Protein AF-A0A371I608-F1 (afdb_monomer)

Nearest PDB structures (foldseek):
 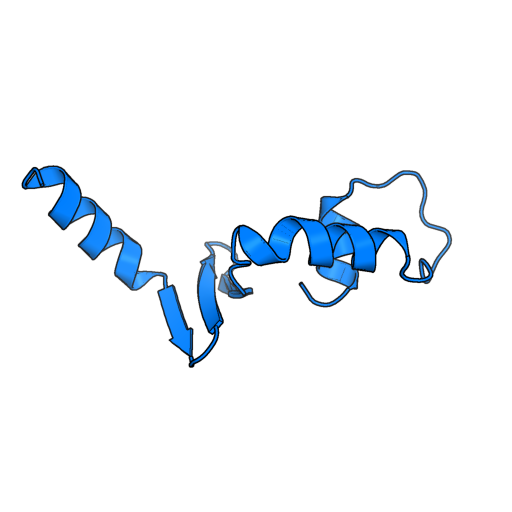 8j4u-assembly1_Q  TM=4.419E-01  e=5.853E+00  Escherichia coli
  8ixw-assembly1_B  TM=4.156E-01  e=7.132E+00  Tilapia lake virus
  4mmr-assembly1_B  TM=2.612E-01  e=9.283E+00  Human respiratory syncytial virus A2

Structure (mmCIF, N/CA/C/O backbone):
data_AF-A0A371I608-F1
#
_entry.id   AF-A0A371I608-F1
#
loop_
_atom_site.group_PDB
_atom_site.id
_atom_site.type_symbol
_atom_site.label_atom_id
_atom_site.label_alt_id
_atom_site.label_comp_id
_atom_site.label_asym_id
_atom_site.label_entity_id
_atom_site.label_seq_id
_atom_site.pdbx_PDB_ins_code
_atom_site.Cartn_x
_atom_site.Cartn_y
_atom_site.Cartn_z
_atom_site.occupancy
_atom_site.B_iso_or_equiv
_atom_site.auth_seq_id
_atom_site.auth_comp_id
_atom_site.auth_asym_id
_atom_site.auth_atom_id
_atom_site.pdbx_PDB_model_num
ATOM 1 N N . ALA A 1 1 ? -3.196 -9.469 23.039 1.00 72.19 1 ALA A N 1
ATOM 2 C CA . ALA A 1 1 ? -2.886 -8.074 22.650 1.00 72.19 1 ALA A CA 1
ATOM 3 C C . ALA A 1 1 ? -3.522 -7.109 23.645 1.00 72.19 1 ALA A C 1
ATOM 5 O O . ALA A 1 1 ? -4.639 -7.379 24.082 1.00 72.19 1 ALA A O 1
ATOM 6 N N . SER A 1 2 ? -2.828 -6.030 24.023 1.00 94.19 2 SER A N 1
ATOM 7 C CA . SER A 1 2 ? -3.354 -5.038 24.973 1.00 94.19 2 SER A CA 1
ATOM 8 C C . SER A 1 2 ? -4.594 -4.328 24.411 1.00 94.19 2 SER A C 1
ATOM 10 O O . SER A 1 2 ? -4.758 -4.223 23.194 1.00 94.19 2 SER A O 1
ATOM 12 N N . ARG A 1 3 ? -5.473 -3.828 25.289 1.00 94.06 3 ARG A N 1
ATOM 13 C CA . ARG A 1 3 ? -6.666 -3.062 24.884 1.00 94.06 3 ARG A CA 1
ATOM 14 C C . ARG A 1 3 ? -6.292 -1.865 24.001 1.00 94.06 3 ARG A C 1
ATOM 16 O O . ARG A 1 3 ? -6.842 -1.706 22.918 1.00 94.06 3 ARG A O 1
ATOM 23 N N . LEU A 1 4 ? -5.261 -1.130 24.417 1.00 94.94 4 LEU A N 1
ATOM 24 C CA . LEU A 1 4 ? -4.709 0.020 23.696 1.00 94.94 4 LEU A CA 1
ATOM 25 C C . LEU A 1 4 ? -4.262 -0.324 22.270 1.00 94.94 4 LEU A C 1
ATOM 27 O O . LEU A 1 4 ? -4.439 0.473 21.356 1.00 94.94 4 LEU A O 1
ATOM 31 N N . TYR A 1 5 ? -3.683 -1.508 22.061 1.00 95.50 5 TYR A N 1
ATOM 32 C CA . TYR A 1 5 ? -3.275 -1.935 20.725 1.00 95.50 5 TYR A CA 1
ATOM 33 C C . TYR A 1 5 ? -4.483 -2.135 19.798 1.00 95.50 5 TYR A C 1
ATOM 35 O O . TYR A 1 5 ? -4.459 -1.684 18.657 1.00 95.50 5 TYR A O 1
ATOM 43 N N . LYS A 1 6 ? -5.563 -2.751 20.297 1.00 94.50 6 LYS A N 1
ATOM 44 C CA . LYS A 1 6 ? -6.792 -2.953 19.512 1.00 94.50 6 LYS A CA 1
ATOM 45 C C . LYS A 1 6 ? -7.472 -1.629 19.158 1.00 94.50 6 LYS A C 1
ATOM 47 O O . LYS A 1 6 ? -7.897 -1.458 18.023 1.00 94.50 6 LYS A O 1
ATOM 52 N N . GLU A 1 7 ? -7.532 -0.694 20.106 1.00 96.44 7 GLU A N 1
ATOM 53 C CA . GLU A 1 7 ? -8.101 0.645 19.894 1.00 96.44 7 GLU A CA 1
ATOM 54 C C . GLU A 1 7 ? -7.319 1.432 18.829 1.00 96.44 7 GLU A C 1
ATOM 56 O O . GLU A 1 7 ? -7.922 2.069 17.967 1.00 96.44 7 GLU A O 1
ATOM 61 N N . ARG A 1 8 ? -5.980 1.338 18.833 1.00 95.62 8 ARG A N 1
ATOM 62 C CA . ARG A 1 8 ? -5.130 1.940 17.792 1.00 95.62 8 ARG A CA 1
ATOM 63 C C . ARG A 1 8 ? -5.407 1.346 16.417 1.00 95.62 8 ARG A C 1
ATOM 65 O O . ARG A 1 8 ? -5.651 2.101 15.486 1.00 95.62 8 ARG A O 1
ATOM 72 N N . LEU A 1 9 ? -5.454 0.017 16.304 1.00 94.31 9 LEU A N 1
ATOM 73 C CA . LEU A 1 9 ? -5.755 -0.643 15.030 1.00 94.31 9 LEU A CA 1
ATOM 74 C C . LEU A 1 9 ? -7.131 -0.257 14.482 1.00 94.31 9 LEU A C 1
ATOM 76 O O . LEU A 1 9 ? -7.259 0.018 13.294 1.00 94.31 9 LEU A O 1
ATOM 80 N N . GLN A 1 10 ? -8.155 -0.206 15.337 1.00 95.06 10 GLN A N 1
ATOM 81 C CA . GLN A 1 10 ? -9.491 0.238 14.930 1.00 95.06 10 GLN A CA 1
ATOM 82 C C . GLN A 1 10 ? -9.489 1.696 14.461 1.00 95.06 10 GLN A C 1
ATOM 84 O O . GLN A 1 10 ? -10.168 2.032 13.494 1.00 95.06 10 GLN A O 1
ATOM 89 N N . ASN A 1 11 ? -8.717 2.562 15.124 1.00 95.00 11 ASN A N 1
ATOM 90 C CA . ASN A 1 11 ? -8.576 3.950 14.704 1.00 95.00 11 ASN A CA 1
ATOM 91 C C . ASN A 1 11 ? -7.841 4.078 13.367 1.00 95.00 11 ASN A C 1
ATOM 93 O O . ASN A 1 11 ? -8.247 4.889 12.543 1.00 95.00 11 ASN A O 1
ATOM 97 N N . ASP A 1 12 ? -6.797 3.282 13.146 1.00 93.50 12 ASP A N 1
ATOM 98 C CA . ASP A 1 12 ? -6.014 3.307 11.912 1.00 93.50 12 ASP A CA 1
ATOM 99 C C . ASP A 1 12 ? -6.809 2.749 10.728 1.00 93.50 12 ASP A C 1
ATOM 101 O O . ASP A 1 12 ? -6.745 3.310 9.636 1.00 93.50 12 ASP A O 1
ATOM 105 N N . ALA A 1 13 ? -7.609 1.698 10.946 1.00 94.56 13 ALA A N 1
ATOM 106 C CA . ALA A 1 13 ? -8.383 1.015 9.908 1.00 94.56 13 ALA A CA 1
ATOM 107 C C . ALA A 1 13 ? -9.287 1.952 9.090 1.00 94.56 13 ALA A C 1
ATOM 109 O O . ALA A 1 13 ? -9.487 1.716 7.904 1.00 94.56 13 ALA A O 1
ATOM 110 N N . LYS A 1 14 ? -9.775 3.055 9.676 1.00 94.62 14 LYS A N 1
ATOM 111 C CA . LYS A 1 14 ? -10.625 4.040 8.979 1.00 94.62 14 LYS A CA 1
ATOM 112 C C . LYS A 1 14 ? -9.929 4.754 7.811 1.00 94.62 14 LYS A C 1
ATOM 114 O O . LYS A 1 14 ? -10.601 5.393 7.009 1.00 94.62 14 LYS A O 1
ATOM 119 N N . TYR A 1 15 ? -8.598 4.693 7.738 1.00 95.56 15 TYR A N 1
ATOM 120 C CA . TYR A 1 15 ? -7.809 5.297 6.662 1.00 95.56 15 TYR A CA 1
ATOM 121 C C . TYR A 1 15 ? -7.426 4.310 5.564 1.00 95.56 15 TYR A C 1
ATOM 123 O O . TYR A 1 15 ? -6.773 4.716 4.603 1.00 95.56 15 TYR A O 1
ATOM 131 N N . TYR A 1 16 ? -7.776 3.034 5.713 1.00 95.31 16 TYR A N 1
ATOM 132 C CA . TYR A 1 16 ? -7.388 1.994 4.777 1.00 95.31 16 TYR A CA 1
ATOM 133 C C . TYR A 1 16 ? -8.597 1.432 4.036 1.00 95.31 16 TYR A C 1
ATOM 135 O O . TYR A 1 16 ? -9.677 1.275 4.601 1.00 95.31 16 TYR A O 1
ATOM 143 N N . ILE A 1 17 ? -8.392 1.112 2.762 1.00 95.12 17 ILE A N 1
ATOM 144 C CA . ILE A 1 17 ? -9.375 0.477 1.887 1.00 95.12 17 ILE A CA 1
ATOM 145 C C . ILE A 1 17 ? -8.745 -0.815 1.377 1.00 95.12 17 ILE A C 1
ATOM 147 O O . ILE A 1 17 ? -7.628 -0.800 0.862 1.00 95.12 17 ILE A O 1
ATOM 151 N N . TRP A 1 18 ? -9.449 -1.930 1.547 1.00 94.69 18 TRP A N 1
ATOM 152 C CA . TRP A 1 18 ? -9.047 -3.216 0.989 1.00 94.69 18 TRP A CA 1
ATOM 153 C C . TRP A 1 18 ? -9.758 -3.433 -0.344 1.00 94.69 18 TRP A C 1
ATOM 155 O O . TRP A 1 18 ? -10.987 -3.475 -0.379 1.00 94.69 18 TRP A O 1
ATOM 165 N N . ASP A 1 19 ? -8.981 -3.562 -1.412 1.00 92.62 19 ASP A N 1
ATOM 166 C CA . ASP A 1 19 ? -9.445 -3.886 -2.759 1.00 92.62 19 ASP A CA 1
ATOM 167 C C . ASP A 1 19 ? -8.532 -4.982 -3.309 1.00 92.62 19 ASP A C 1
ATOM 169 O O . ASP A 1 19 ? -7.442 -4.702 -3.808 1.00 92.62 19 ASP A O 1
ATOM 173 N N . ASP A 1 20 ? -8.931 -6.236 -3.083 1.00 88.50 20 ASP A N 1
ATOM 174 C CA . ASP A 1 20 ? -8.112 -7.434 -3.290 1.00 88.50 20 ASP A CA 1
ATOM 175 C C . ASP A 1 20 ? -7.438 -7.442 -4.679 1.00 88.50 20 ASP A C 1
ATOM 177 O O . ASP A 1 20 ? -8.134 -7.297 -5.688 1.00 88.50 20 ASP A O 1
ATOM 181 N N . PRO A 1 21 ? -6.099 -7.597 -4.774 1.00 90.25 21 PRO A N 1
ATOM 182 C CA . PRO A 1 21 ? -5.127 -7.989 -3.737 1.00 90.25 21 PRO A CA 1
ATOM 183 C C . PRO A 1 21 ? -4.438 -6.820 -3.001 1.00 90.25 21 PRO A C 1
ATOM 185 O O . PRO A 1 21 ? -3.421 -7.014 -2.32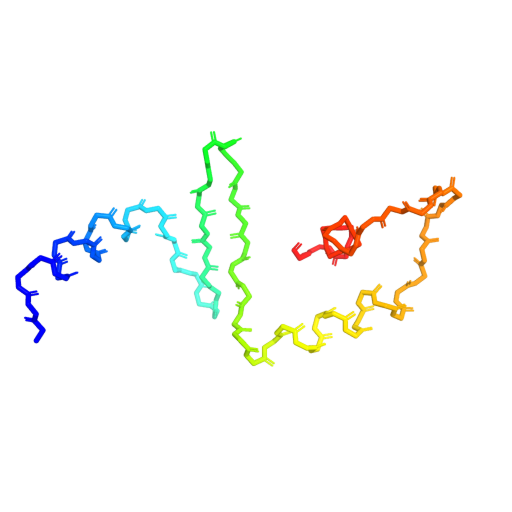9 1.00 90.25 21 PRO A O 1
ATOM 188 N N . TYR A 1 22 ? -4.924 -5.593 -3.165 1.00 90.06 22 TYR A N 1
ATOM 189 C CA . TYR A 1 22 ? -4.238 -4.377 -2.747 1.00 90.06 22 TYR A CA 1
ATOM 190 C C . TYR A 1 22 ? -4.862 -3.726 -1.513 1.00 90.06 22 TYR A C 1
ATOM 192 O O . TYR A 1 22 ? -6.076 -3.604 -1.349 1.00 90.06 22 TYR A O 1
ATOM 200 N N . LEU A 1 23 ? -3.983 -3.217 -0.654 1.00 93.44 23 LEU A N 1
ATOM 201 C CA . LEU A 1 23 ? -4.354 -2.308 0.418 1.00 93.44 23 LEU A CA 1
ATOM 202 C C . LEU A 1 23 ? -4.070 -0.880 -0.041 1.00 93.44 23 LEU A C 1
ATOM 204 O O . LEU A 1 23 ? -2.978 -0.584 -0.522 1.00 93.44 23 LEU A O 1
ATOM 208 N N . TRP A 1 24 ? -5.028 0.014 0.141 1.00 94.31 24 TRP A N 1
ATOM 209 C CA . TRP A 1 24 ? -4.905 1.431 -0.174 1.00 94.31 24 TRP A CA 1
ATOM 210 C C . TRP A 1 24 ? -5.007 2.254 1.101 1.00 94.31 24 TRP A C 1
ATOM 212 O O . TRP A 1 24 ? -5.730 1.879 2.023 1.00 94.31 24 TRP A O 1
ATOM 222 N N . ARG A 1 25 ? -4.313 3.393 1.157 1.00 95.44 25 ARG A N 1
ATOM 223 C CA . ARG A 1 25 ? -4.379 4.329 2.284 1.00 95.44 25 ARG A CA 1
ATOM 224 C C . ARG A 1 25 ? -4.755 5.726 1.812 1.00 95.44 25 ARG A C 1
ATOM 226 O O . ARG A 1 25 ? -4.132 6.254 0.892 1.00 95.44 25 ARG A O 1
ATOM 233 N N . LEU A 1 26 ? -5.730 6.334 2.484 1.00 95.31 26 LEU A N 1
ATOM 234 C CA . LEU A 1 26 ? -6.067 7.747 2.342 1.00 95.31 26 LEU A CA 1
ATOM 235 C C . LEU A 1 26 ? -5.128 8.592 3.211 1.00 95.31 26 LEU A C 1
ATOM 237 O O . LEU A 1 26 ? -5.035 8.392 4.425 1.00 95.31 26 LEU A O 1
ATOM 241 N N . TYR A 1 27 ? -4.438 9.541 2.586 1.00 92.00 27 TYR A N 1
ATOM 242 C CA . TYR A 1 27 ? -3.527 10.466 3.257 1.00 92.00 27 TYR A CA 1
ATOM 243 C C . TYR A 1 27 ? -4.185 11.831 3.510 1.00 92.00 27 TYR A C 1
ATOM 245 O O . TYR A 1 27 ? -5.252 12.148 2.986 1.00 92.00 27 TYR A O 1
ATOM 253 N N . ASN A 1 28 ? -3.539 12.664 4.333 1.00 91.69 28 ASN A N 1
ATOM 254 C CA . ASN A 1 28 ? -4.034 14.005 4.680 1.00 91.69 28 ASN A CA 1
ATOM 255 C C . ASN A 1 28 ? -4.093 14.964 3.476 1.00 91.69 28 ASN A C 1
ATOM 257 O O . ASN A 1 28 ? -4.806 15.961 3.528 1.00 91.69 28 ASN A O 1
ATOM 261 N N . ASP A 1 29 ? -3.353 14.665 2.405 1.00 93.19 29 ASP A N 1
ATOM 262 C CA . ASP A 1 29 ? -3.425 15.358 1.112 1.00 93.19 29 ASP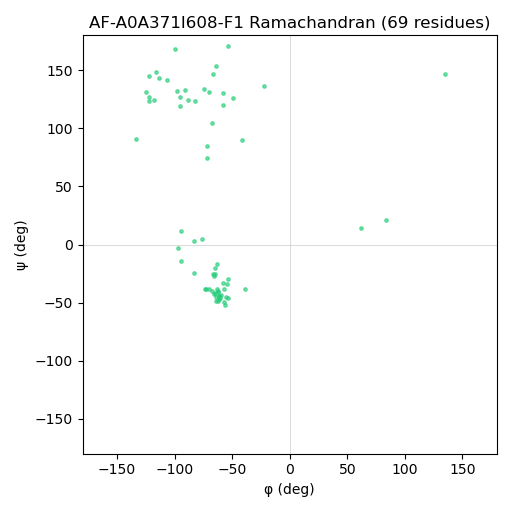 A CA 1
ATOM 263 C C . ASP A 1 29 ? -4.663 14.945 0.290 1.00 93.19 29 ASP A C 1
ATOM 265 O O . ASP A 1 29 ? -4.816 15.387 -0.844 1.00 93.19 29 ASP A O 1
ATOM 269 N N . GLN A 1 30 ? -5.548 14.118 0.863 1.00 91.44 30 GLN A N 1
ATOM 270 C CA . GLN A 1 30 ? -6.730 13.531 0.228 1.00 91.44 30 GLN A CA 1
ATOM 271 C C . GLN A 1 30 ? -6.398 12.619 -0.962 1.00 91.44 30 GLN A C 1
ATOM 273 O O . GLN A 1 30 ? -7.289 12.229 -1.715 1.00 91.44 30 GLN A O 1
ATOM 278 N N . VAL A 1 31 ? -5.128 12.231 -1.117 1.00 92.06 31 VAL A N 1
ATOM 279 C CA . VAL A 1 31 ? -4.692 11.290 -2.145 1.00 92.06 31 VAL A CA 1
ATOM 280 C C . VAL A 1 31 ? -4.738 9.876 -1.577 1.00 92.06 31 VAL A C 1
ATOM 282 O O . VAL A 1 31 ? -4.249 9.599 -0.478 1.00 92.06 31 VAL A O 1
ATOM 285 N N . ILE A 1 32 ? -5.321 8.965 -2.352 1.00 92.69 32 ILE A N 1
ATOM 286 C CA . ILE A 1 32 ? -5.305 7.531 -2.069 1.00 92.69 32 ILE A CA 1
ATOM 287 C C . ILE A 1 32 ? -4.050 6.946 -2.718 1.00 92.69 32 ILE A C 1
ATOM 289 O O . ILE A 1 32 ? -3.833 7.121 -3.915 1.00 92.69 32 ILE A O 1
ATOM 293 N N . ARG A 1 33 ? -3.210 6.268 -1.931 1.00 91.62 33 ARG A N 1
ATOM 294 C CA . ARG A 1 33 ? -1.980 5.622 -2.421 1.00 91.62 33 ARG A CA 1
ATOM 295 C C . ARG A 1 33 ? -2.007 4.134 -2.109 1.00 91.62 33 ARG A C 1
ATOM 297 O O . ARG A 1 33 ? -2.519 3.735 -1.060 1.00 91.62 33 ARG A O 1
ATOM 304 N N . ARG A 1 34 ? -1.445 3.324 -3.005 1.00 93.12 34 ARG A N 1
ATOM 305 C CA . ARG A 1 34 ? -1.314 1.879 -2.806 1.00 93.12 34 ARG A CA 1
ATOM 306 C C . ARG A 1 34 ? -0.271 1.617 -1.720 1.00 93.12 34 ARG A C 1
ATOM 308 O O . ARG A 1 34 ? 0.823 2.172 -1.757 1.00 93.12 34 ARG A O 1
ATOM 315 N N . CYS A 1 35 ? -0.589 0.774 -0.750 1.0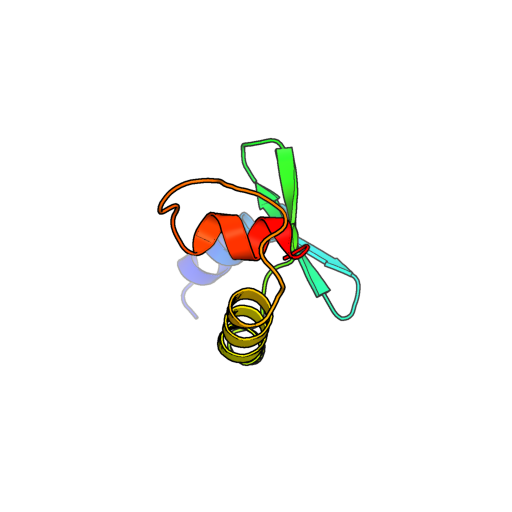0 92.06 35 CYS A N 1
ATOM 316 C CA . CYS A 1 35 ? 0.401 0.243 0.174 1.00 92.06 35 CYS A CA 1
ATOM 317 C C . CYS A 1 35 ? 1.237 -0.811 -0.556 1.00 92.06 35 CYS A C 1
ATOM 319 O O . CYS A 1 35 ? 0.699 -1.669 -1.252 1.00 92.06 35 CYS A O 1
ATOM 321 N N . ILE A 1 36 ? 2.554 -0.742 -0.395 1.00 89.81 36 ILE A N 1
ATOM 322 C CA . ILE A 1 36 ? 3.482 -1.726 -0.950 1.00 89.81 36 ILE A CA 1
ATOM 323 C C . ILE A 1 36 ? 3.765 -2.742 0.151 1.00 89.81 36 ILE A C 1
ATOM 325 O O . ILE A 1 36 ? 4.121 -2.351 1.264 1.00 89.81 36 ILE A O 1
ATOM 329 N N . LEU A 1 37 ? 3.587 -4.029 -0.145 1.00 89.69 37 LEU A N 1
ATOM 330 C CA . LEU A 1 37 ? 3.959 -5.094 0.784 1.00 89.69 37 LEU A CA 1
ATOM 331 C C . LEU A 1 37 ? 5.479 -5.123 0.954 1.00 89.69 37 LEU A C 1
ATOM 333 O O . LEU A 1 37 ? 6.212 -4.895 -0.005 1.00 89.69 37 LEU A O 1
ATOM 337 N N . ASP A 1 38 ? 5.971 -5.483 2.140 1.00 90.38 38 ASP A N 1
ATOM 338 C CA . ASP A 1 38 ? 7.417 -5.556 2.403 1.00 90.38 38 ASP A CA 1
ATOM 339 C C . ASP A 1 38 ? 8.157 -6.454 1.395 1.00 90.38 38 ASP A C 1
ATOM 341 O O . ASP A 1 38 ? 9.276 -6.152 0.974 1.00 90.38 38 ASP A O 1
ATOM 345 N N . THR A 1 39 ? 7.500 -7.524 0.940 1.00 90.94 39 THR A N 1
ATOM 346 C CA . THR A 1 39 ? 7.997 -8.443 -0.095 1.00 90.94 39 THR A CA 1
ATOM 347 C C . THR A 1 39 ? 8.124 -7.798 -1.477 1.00 90.94 39 THR A C 1
ATOM 349 O O . THR A 1 39 ? 8.934 -8.243 -2.288 1.00 90.94 39 THR A O 1
ATOM 352 N N . GLU A 1 40 ? 7.356 -6.746 -1.752 1.00 89.00 40 GLU A N 1
ATOM 353 C CA . GLU A 1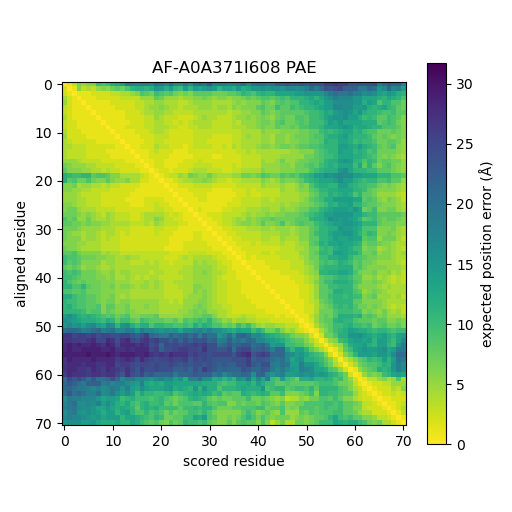 40 ? 7.340 -6.012 -3.019 1.00 89.00 40 GLU A CA 1
ATOM 354 C C . GLU A 1 40 ? 8.252 -4.777 -3.012 1.00 89.00 40 GLU A C 1
ATOM 356 O O . GLU A 1 40 ? 8.580 -4.271 -4.085 1.00 89.00 40 GLU A O 1
ATOM 361 N N . ILE A 1 41 ? 8.724 -4.309 -1.847 1.00 89.50 41 ILE A N 1
ATOM 362 C CA . ILE A 1 41 ? 9.567 -3.102 -1.745 1.00 89.50 41 ILE A CA 1
ATOM 363 C C . ILE A 1 41 ? 10.822 -3.223 -2.620 1.00 89.50 41 ILE A C 1
ATOM 365 O O . ILE A 1 41 ? 11.096 -2.342 -3.436 1.00 89.50 41 ILE A O 1
ATOM 369 N N . ASN A 1 42 ? 11.583 -4.312 -2.481 1.00 91.25 42 ASN A N 1
ATOM 370 C CA . ASN A 1 42 ? 12.808 -4.515 -3.260 1.00 91.25 42 ASN A CA 1
ATOM 371 C C . ASN A 1 42 ? 12.536 -4.633 -4.774 1.00 91.25 42 ASN A C 1
ATOM 373 O O . ASN A 1 42 ? 13.193 -3.914 -5.532 1.00 91.25 42 ASN A O 1
ATOM 377 N N . PRO A 1 4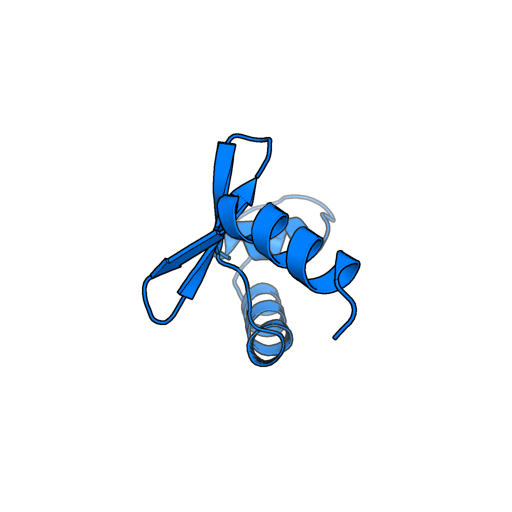3 ? 11.568 -5.456 -5.232 1.00 91.12 43 PRO A N 1
ATOM 378 C CA . PRO A 1 43 ? 11.158 -5.490 -6.635 1.00 91.12 43 PRO A CA 1
ATOM 379 C C . PRO A 1 43 ? 10.761 -4.120 -7.200 1.00 91.12 43 PRO A C 1
ATOM 381 O O . PRO A 1 43 ? 11.231 -3.747 -8.275 1.00 91.12 43 PRO A O 1
ATOM 384 N N . VAL A 1 44 ? 9.954 -3.339 -6.471 1.00 88.56 44 VAL A N 1
ATOM 385 C CA . VAL A 1 44 ? 9.524 -2.000 -6.906 1.00 88.56 44 VAL A CA 1
ATOM 386 C C . VAL A 1 44 ? 10.719 -1.061 -7.016 1.00 88.56 44 VAL A C 1
ATOM 388 O O . VAL A 1 44 ? 10.865 -0.368 -8.021 1.00 88.56 44 VAL A O 1
ATOM 391 N N . LEU A 1 45 ? 11.618 -1.053 -6.029 1.00 87.00 45 LEU A N 1
ATOM 392 C CA . LEU A 1 45 ? 12.821 -0.224 -6.087 1.00 87.00 45 LEU A CA 1
ATOM 393 C C . LEU A 1 45 ? 13.699 -0.591 -7.289 1.00 87.00 45 LEU A C 1
ATOM 395 O O . LEU A 1 45 ? 14.127 0.302 -8.018 1.00 87.00 45 LEU A O 1
ATOM 399 N N . GLN A 1 46 ? 13.933 -1.883 -7.532 1.00 88.62 46 GLN A N 1
ATOM 400 C CA . GLN A 1 46 ? 14.706 -2.355 -8.686 1.00 88.62 46 GLN A CA 1
ATOM 401 C C . GLN A 1 46 ? 14.057 -1.951 -10.012 1.00 88.62 46 GLN A C 1
ATOM 403 O O . GLN A 1 46 ? 14.747 -1.434 -10.893 1.00 88.62 46 GLN A O 1
ATOM 408 N N . PHE A 1 47 ? 12.735 -2.103 -10.128 1.00 85.56 47 PHE A N 1
ATOM 409 C CA . PHE A 1 47 ? 11.973 -1.641 -11.285 1.00 85.56 47 PHE A CA 1
ATOM 410 C C . PHE A 1 47 ? 12.162 -0.136 -11.514 1.00 85.56 47 PHE A C 1
ATOM 412 O O . PHE A 1 47 ? 12.545 0.282 -12.604 1.00 85.56 47 PHE A O 1
ATOM 419 N N . CYS A 1 48 ? 12.005 0.679 -10.470 1.00 84.12 48 CYS A N 1
ATOM 420 C CA . CYS A 1 48 ? 12.169 2.134 -10.548 1.00 84.12 48 CYS A CA 1
ATOM 421 C C . CYS A 1 48 ? 13.615 2.566 -10.854 1.00 84.12 48 CYS A C 1
ATOM 423 O O . CYS A 1 48 ? 13.852 3.651 -11.392 1.00 84.12 48 CYS A O 1
ATOM 425 N N . HIS A 1 49 ? 14.604 1.748 -10.485 1.00 81.50 49 HIS A N 1
ATOM 426 C CA . HIS A 1 49 ? 16.005 1.961 -10.842 1.00 81.50 49 HIS A CA 1
ATOM 427 C C . HIS A 1 49 ? 16.279 1.672 -12.321 1.00 81.50 49 HIS A C 1
ATOM 429 O O . HIS A 1 49 ? 17.061 2.407 -12.926 1.00 81.50 49 HIS A O 1
ATOM 435 N N . ALA A 1 50 ? 15.648 0.635 -12.877 1.00 82.94 50 ALA A N 1
ATOM 436 C CA . ALA A 1 50 ? 15.806 0.212 -14.266 1.00 82.94 50 ALA A CA 1
ATOM 437 C C . ALA A 1 50 ? 14.929 1.002 -15.252 1.00 82.94 50 ALA A C 1
ATOM 439 O O . ALA A 1 50 ? 15.270 1.096 -16.431 1.00 82.94 50 ALA A O 1
ATOM 440 N N . ALA A 1 51 ? 13.815 1.575 -14.786 1.00 77.44 51 ALA A N 1
ATOM 441 C CA . ALA A 1 51 ? 12.909 2.358 -15.613 1.00 77.44 51 ALA A CA 1
ATOM 442 C C . ALA A 1 51 ? 13.648 3.553 -16.259 1.00 77.44 51 ALA A C 1
ATOM 444 O O . ALA A 1 51 ? 14.330 4.311 -15.552 1.00 77.44 51 ALA A O 1
ATOM 445 N N . PRO A 1 52 ? 13.522 3.758 -17.587 1.00 68.88 52 PRO A N 1
ATOM 446 C CA . PRO A 1 52 ? 14.101 4.914 -18.257 1.00 68.88 52 PRO A CA 1
ATOM 447 C C . PRO A 1 52 ? 13.557 6.193 -17.620 1.00 68.88 52 PRO A C 1
ATOM 449 O O . PRO A 1 52 ? 12.350 6.428 -17.612 1.00 68.88 52 PRO A O 1
ATOM 452 N N . ARG A 1 53 ? 14.436 7.037 -17.071 1.00 66.50 53 ARG A N 1
ATOM 453 C CA . ARG A 1 53 ? 14.027 8.335 -16.524 1.00 66.50 53 ARG A CA 1
ATOM 454 C C . ARG A 1 53 ? 13.568 9.207 -17.694 1.00 66.50 53 ARG A C 1
ATOM 456 O O . ARG A 1 53 ? 14.402 9.699 -18.450 1.00 66.50 53 ARG A O 1
ATOM 463 N N . SER A 1 54 ? 12.263 9.398 -17.856 1.00 57.66 54 SER A N 1
ATOM 464 C CA . SER A 1 54 ? 11.721 10.353 -18.822 1.00 57.66 54 SER A CA 1
ATOM 465 C C . SER A 1 54 ? 11.980 11.779 -18.321 1.00 57.66 54 SER A C 1
ATOM 467 O O . SER A 1 54 ? 11.159 12.399 -17.655 1.00 57.66 54 SER A O 1
ATOM 469 N N . GLY A 1 55 ? 13.169 12.312 -18.609 1.00 59.56 55 GLY A N 1
ATOM 470 C CA . GLY A 1 55 ? 13.433 13.746 -18.490 1.00 59.56 55 GLY A CA 1
ATOM 471 C C . GLY A 1 55 ? 14.739 14.143 -17.803 1.00 59.56 55 GLY A C 1
ATOM 472 O O . GLY A 1 55 ? 15.222 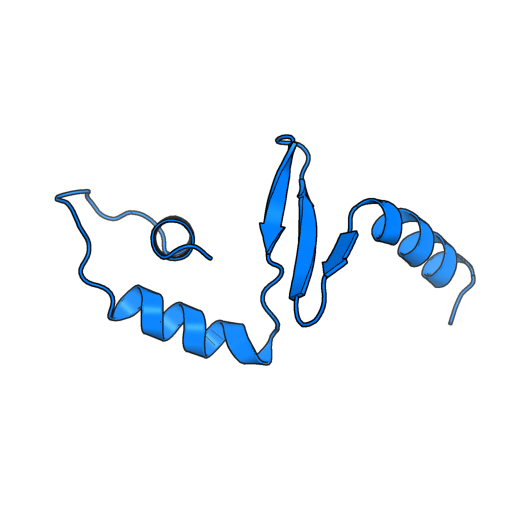13.520 -16.851 1.00 59.56 55 GLY A O 1
ATOM 473 N N . HIS A 1 56 ? 15.281 15.263 -18.285 1.00 58.31 56 HIS A N 1
ATOM 474 C CA . HIS A 1 56 ? 16.431 15.978 -17.738 1.00 58.31 56 HIS A CA 1
ATOM 475 C C . HIS A 1 56 ? 16.062 16.688 -16.434 1.00 58.31 56 HIS A C 1
ATOM 477 O O . HIS A 1 56 ? 15.893 17.902 -16.391 1.00 58.31 56 HIS A O 1
ATOM 483 N N . TYR A 1 57 ? 15.925 15.931 -15.353 1.00 56.22 57 TYR A N 1
ATOM 484 C CA . TYR A 1 57 ? 15.766 16.514 -14.028 1.00 56.22 57 TYR A CA 1
ATOM 485 C C . TYR A 1 57 ? 16.937 16.077 -13.157 1.00 56.22 57 TYR A C 1
ATOM 487 O O . TYR A 1 57 ? 17.197 14.875 -13.034 1.00 56.22 57 TYR A O 1
ATOM 495 N N . GLY A 1 58 ? 17.648 17.054 -12.589 1.00 64.81 58 GLY A N 1
ATOM 496 C CA . GLY A 1 58 ? 18.806 16.858 -11.715 1.00 64.81 58 GLY A CA 1
ATOM 497 C C . GLY A 1 58 ? 18.526 15.918 -10.539 1.00 64.81 58 GLY A C 1
ATOM 498 O O . GLY A 1 58 ? 17.387 15.508 -10.304 1.00 64.81 58 GLY A O 1
ATOM 499 N N . SER A 1 59 ? 19.588 15.559 -9.818 1.00 61.25 59 SER A N 1
ATOM 500 C CA . SER A 1 59 ? 19.627 14.610 -8.695 1.00 61.25 59 SER A CA 1
ATOM 501 C C . SER A 1 59 ? 18.436 14.745 -7.732 1.00 61.25 59 SER A C 1
ATOM 503 O O . SER A 1 59 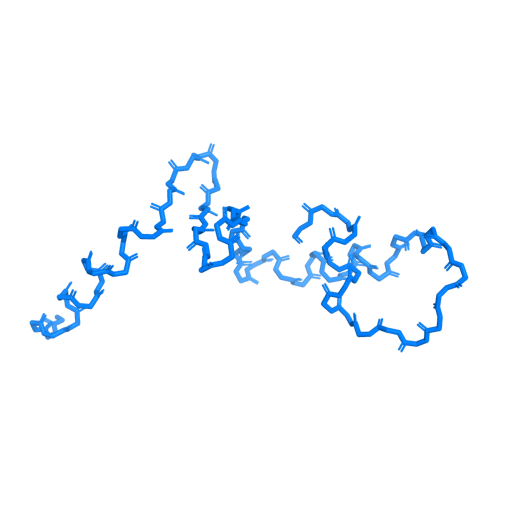? 18.467 15.482 -6.753 1.00 61.25 59 SER A O 1
ATOM 505 N N . THR A 1 60 ? 17.354 14.006 -7.989 1.00 59.75 60 THR A N 1
ATOM 506 C CA . THR A 1 60 ? 16.172 13.985 -7.119 1.00 59.75 60 THR A CA 1
ATOM 507 C C . THR A 1 60 ? 15.878 12.576 -6.635 1.00 59.75 60 THR A C 1
ATOM 509 O O . THR A 1 60 ? 15.722 11.640 -7.418 1.00 59.75 60 THR A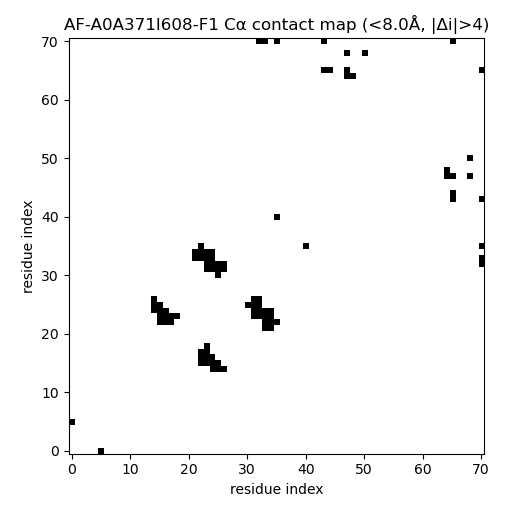 O 1
ATOM 512 N N . ARG A 1 61 ? 15.842 12.512 -5.299 1.00 67.75 61 ARG A N 1
ATOM 513 C CA . ARG A 1 61 ? 15.507 11.444 -4.349 1.00 67.75 61 ARG A CA 1
ATOM 514 C C . ARG A 1 61 ? 14.621 10.313 -4.885 1.00 67.75 61 ARG A C 1
ATOM 516 O O . ARG A 1 61 ? 13.567 10.564 -5.462 1.00 67.75 61 ARG A O 1
ATOM 523 N N . THR A 1 62 ? 15.003 9.082 -4.533 1.00 62.28 62 THR A N 1
ATOM 524 C CA . THR A 1 62 ? 14.330 7.790 -4.781 1.00 62.28 62 THR A CA 1
ATOM 525 C C . THR A 1 62 ? 12.804 7.832 -4.654 1.00 62.28 62 THR A C 1
ATOM 527 O O . THR A 1 62 ? 12.118 7.261 -5.492 1.00 62.28 62 THR A O 1
ATOM 530 N N . ALA A 1 63 ? 12.263 8.579 -3.684 1.00 63.97 63 ALA A N 1
ATOM 531 C CA . ALA A 1 63 ? 10.818 8.709 -3.475 1.00 63.97 63 ALA A CA 1
ATOM 532 C C . ALA A 1 63 ? 10.051 9.257 -4.696 1.00 63.97 63 ALA A C 1
ATOM 534 O O . ALA A 1 63 ? 8.922 8.849 -4.936 1.00 63.97 63 ALA A O 1
ATOM 535 N N . ARG A 1 64 ? 10.660 10.149 -5.492 1.00 69.56 64 ARG A N 1
ATOM 536 C CA . ARG A 1 64 ? 10.015 10.686 -6.700 1.00 69.56 64 ARG A CA 1
ATOM 537 C C . ARG A 1 64 ? 9.974 9.653 -7.827 1.00 69.56 64 ARG A C 1
ATOM 539 O O . ARG A 1 64 ? 8.959 9.538 -8.492 1.00 69.56 64 ARG A O 1
ATOM 546 N N . LYS A 1 65 ? 11.038 8.854 -7.986 1.00 68.38 65 LYS A N 1
ATOM 547 C CA . LYS A 1 65 ? 11.088 7.792 -9.006 1.00 68.38 65 LYS A CA 1
ATOM 548 C C . LYS A 1 65 ? 10.013 6.728 -8.796 1.00 68.38 65 LYS A C 1
ATOM 550 O O . LYS A 1 65 ? 9.441 6.273 -9.774 1.00 68.38 65 LYS A O 1
ATOM 555 N N . VAL A 1 66 ? 9.761 6.347 -7.541 1.00 70.19 66 VAL A N 1
ATOM 556 C CA . VAL A 1 66 ? 8.716 5.368 -7.197 1.00 70.19 66 VAL A CA 1
ATOM 557 C C . VAL A 1 66 ? 7.344 5.885 -7.630 1.00 70.19 66 VAL A C 1
ATOM 559 O O . VAL A 1 66 ? 6.648 5.204 -8.377 1.00 70.19 66 VAL A O 1
ATOM 562 N N . HIS A 1 67 ? 7.051 7.146 -7.308 1.00 71.00 67 HIS A N 1
ATOM 563 C CA . HIS A 1 67 ? 5.815 7.805 -7.720 1.00 71.00 67 HIS A CA 1
ATOM 564 C C . HIS A 1 67 ? 5.660 7.904 -9.245 1.00 71.00 67 HIS A C 1
ATOM 566 O O . HIS A 1 67 ? 4.596 7.609 -9.782 1.00 71.00 67 HIS A O 1
ATOM 572 N N . ASP A 1 68 ? 6.723 8.288 -9.961 1.00 71.00 68 ASP A N 1
ATOM 573 C CA . ASP A 1 68 ? 6.704 8.410 -11.427 1.00 71.00 68 ASP A CA 1
ATOM 574 C C . ASP A 1 68 ? 6.480 7.052 -12.124 1.00 71.00 68 ASP A C 1
ATOM 576 O O . ASP A 1 68 ? 5.960 7.000 -13.236 1.00 71.00 68 ASP A O 1
ATOM 580 N N . CYS A 1 69 ? 6.842 5.948 -11.465 1.00 72.44 69 CYS A N 1
ATOM 581 C CA . CYS A 1 69 ? 6.617 4.585 -11.946 1.00 72.44 69 CYS A CA 1
ATOM 582 C C . CYS A 1 69 ? 5.204 4.053 -11.647 1.00 72.44 69 CYS A C 1
ATOM 584 O O . CYS A 1 69 ? 4.922 2.898 -11.963 1.00 72.44 69 CYS A O 1
ATOM 586 N N . GLY A 1 70 ? 4.327 4.871 -11.055 1.00 72.62 70 GLY A N 1
ATOM 587 C CA . GLY A 1 70 ? 2.954 4.490 -10.721 1.00 72.62 70 GLY A CA 1
ATOM 588 C C . GLY A 1 70 ? 2.806 3.746 -9.391 1.00 72.62 70 GLY A C 1
ATOM 589 O O . GLY A 1 70 ? 1.810 3.044 -9.215 1.00 72.62 70 GLY A O 1
ATOM 590 N N . PHE A 1 71 ? 3.777 3.886 -8.477 1.00 70.94 71 PHE A N 1
ATOM 591 C CA . PHE A 1 71 ? 3.780 3.257 -7.150 1.00 70.94 71 PHE A CA 1
ATOM 592 C C . PHE A 1 71 ? 3.685 4.271 -6.003 1.00 70.94 71 PHE A C 1
ATOM 594 O O . PHE A 1 71 ? 4.328 5.345 -6.070 1.00 70.94 71 PHE A O 1
#

Radius of gyration: 15.95 Å; Cα contacts (8 Å, |Δi|>4): 45; chains: 1; bounding box: 30×25×44 Å

Solvent-accessible surface area (backbone atoms only — not comparable to full-atom values): 4531 Å² total; per-residue (Å²): 132,58,69,68,58,54,54,48,50,60,62,53,48,79,38,49,47,84,53,90,98,44,44,32,35,57,44,98,86,74,48,75,43,73,61,75,52,81,86,45,48,63,59,51,52,52,49,44,69,69,48,81,76,90,64,100,66,76,100,69,62,70,72,56,43,38,46,76,69,77,88

Mean predicted aligned error: 8.29 Å

Organism: Mucuna pruriens (NCBI:txid157652)

Foldseek 3Di:
DDPVVVVVCVVLCVQWDDDPPWIWGQDPVRDIDTDADPVCPVVLLVCLVPDPPPDDDPDDDSVVSSVVVVD

pLDDT: mean 84.02, std 12.5, range [56.22, 96.44]

Secondary structure (DSSP, 8-state):
--HHHHHHHHHHHTTEEEETTEEEEE-TTS-EEEPPPHHHHHHHHHHHHHS---S---S--HHHHHHHTT-

Sequence (71 aa):
ASRLYKERLQNDAKYYIWDDPYLWRLYNDQVIRRCILDTEINPVLQFCHAAPRSGHYGSTRTARKVHDCGF